Protein AF-A0A7C1XBI4-F1 (afdb_monomer_lite)

Secondary structure (DSSP, 8-state):
--SS---HHHHHHHHHHHHHH-TT-----TTHHHHHHHHHHHHHHHT---HHHHHHHHHHHHT-

Sequence (64 aa):
LVGHEVERERLIEGMVEAIQGDLNHQCMGRSAPARLARALAFADEAGLEVAKLREIQQAQEENA

Foldseek 3Di:
DDDDDDDPVVVVVVVVVVCVVCVPDDPCDPCNLVVLVVVVVVCVVVVHDDPPSVVVNVVVVVVD

Structure (mmCIF, N/CA/C/O backbone):
data_AF-A0A7C1XBI4-F1
#
_entry.id   AF-A0A7C1XBI4-F1
#
loop_
_atom_site.group_PDB
_atom_site.id
_atom_site.type_symbol
_atom_site.label_atom_id
_atom_site.label_alt_id
_atom_site.label_comp_id
_atom_site.label_asym_id
_atom_site.label_entity_id
_atom_site.label_seq_id
_atom_site.pdbx_PDB_ins_code
_atom_site.Cartn_x
_atom_site.Cartn_y
_atom_site.Cartn_z
_atom_site.occupancy
_atom_site.B_iso_or_equiv
_atom_site.auth_seq_id
_atom_site.auth_comp_id
_atom_site.auth_asym_id
_atom_site.auth_atom_id
_atom_site.pdbx_PDB_model_num
ATOM 1 N N . LEU A 1 1 ? -1.810 0.652 -23.764 1.00 58.06 1 LEU A N 1
ATOM 2 C CA . LEU A 1 1 ? -0.406 1.079 -23.555 1.00 58.06 1 LEU A CA 1
ATOM 3 C C . LEU A 1 1 ? 0.592 -0.091 -23.595 1.00 58.06 1 LEU A C 1
ATOM 5 O O . LEU A 1 1 ? 1.779 0.149 -23.479 1.00 58.06 1 LEU A O 1
ATOM 9 N N . VAL A 1 2 ? 0.155 -1.335 -23.820 1.00 72.12 2 VAL A N 1
ATOM 10 C CA . VAL A 1 2 ? 1.041 -2.485 -24.084 1.00 72.12 2 VAL A CA 1
ATOM 11 C C . VAL A 1 2 ? 0.617 -3.155 -25.391 1.00 72.12 2 VAL A C 1
ATOM 13 O O . VAL A 1 2 ? -0.568 -3.101 -25.725 1.00 72.12 2 VAL A O 1
ATOM 16 N N . GLY A 1 3 ? 1.579 -3.709 -26.138 1.00 82.31 3 GLY A N 1
ATOM 17 C CA . GLY A 1 3 ? 1.350 -4.355 -27.443 1.00 82.31 3 GLY A CA 1
ATOM 18 C C . GLY A 1 3 ? 2.441 -4.142 -28.505 1.00 82.31 3 GLY A C 1
ATOM 19 O O . GLY A 1 3 ? 2.254 -4.559 -29.641 1.00 82.31 3 GLY A O 1
ATOM 20 N N . HIS A 1 4 ? 3.551 -3.486 -28.168 1.00 85.38 4 HIS A N 1
ATOM 21 C CA . HIS A 1 4 ? 4.709 -3.286 -29.044 1.00 85.38 4 HIS A CA 1
ATOM 22 C C . HIS A 1 4 ? 5.997 -3.462 -28.232 1.00 85.38 4 HIS A C 1
ATOM 24 O O . HIS A 1 4 ? 5.965 -3.341 -27.004 1.00 85.38 4 HIS A O 1
ATOM 30 N N . GLU A 1 5 ? 7.103 -3.777 -28.910 1.00 90.00 5 GLU A N 1
ATOM 31 C CA . GLU A 1 5 ? 8.414 -3.868 -28.267 1.00 90.00 5 GLU A CA 1
ATOM 32 C C . GLU A 1 5 ? 8.847 -2.511 -27.715 1.00 90.00 5 GLU A C 1
ATOM 34 O O . GLU A 1 5 ? 8.606 -1.459 -28.310 1.00 90.00 5 GLU A O 1
ATOM 39 N N . VAL A 1 6 ? 9.491 -2.566 -26.554 1.00 89.75 6 VAL A N 1
ATOM 40 C CA . VAL A 1 6 ? 10.092 -1.413 -25.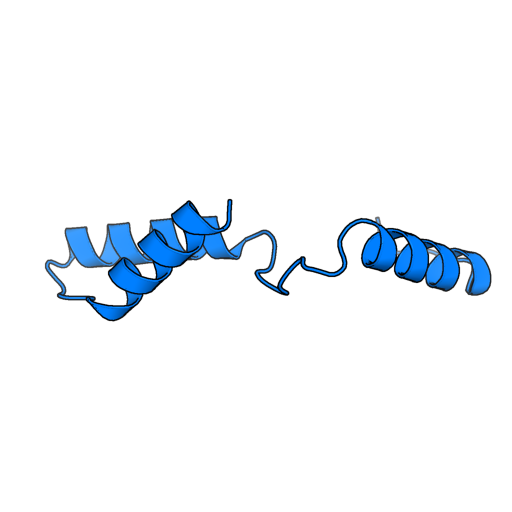895 1.00 89.75 6 VAL A CA 1
ATOM 41 C C . VAL A 1 6 ? 11.598 -1.543 -26.063 1.00 89.75 6 VAL A C 1
ATOM 43 O O . VAL A 1 6 ? 12.150 -2.625 -25.865 1.00 89.75 6 VAL A O 1
ATOM 46 N N . GLU A 1 7 ? 12.246 -0.445 -26.434 1.00 93.62 7 GLU A N 1
ATOM 47 C CA .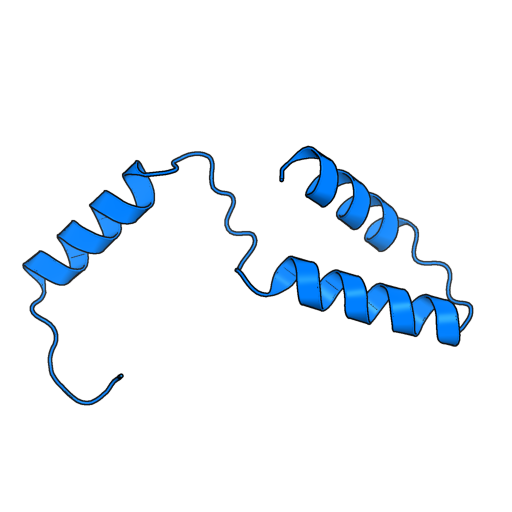 GLU A 1 7 ? 13.702 -0.359 -26.527 1.00 93.62 7 GLU A CA 1
ATOM 48 C C . GLU A 1 7 ? 14.300 -0.640 -25.135 1.00 93.62 7 GLU A C 1
ATOM 50 O O . GLU A 1 7 ? 13.869 -0.053 -24.135 1.00 93.62 7 GLU A O 1
ATOM 55 N N . ARG A 1 8 ? 15.194 -1.630 -25.055 1.00 93.38 8 ARG A N 1
ATOM 56 C CA . ARG A 1 8 ? 15.622 -2.236 -23.792 1.00 93.38 8 ARG A CA 1
ATOM 57 C C . ARG A 1 8 ? 16.465 -1.265 -22.987 1.00 93.38 8 ARG A C 1
ATOM 59 O O . ARG A 1 8 ? 16.248 -1.146 -21.783 1.00 93.38 8 ARG A O 1
ATOM 66 N N . GLU A 1 9 ? 17.418 -0.611 -23.626 1.00 96.50 9 GLU A N 1
ATOM 67 C CA . GLU A 1 9 ? 18.352 0.295 -22.981 1.00 96.50 9 GLU A CA 1
ATOM 68 C C . GLU A 1 9 ? 17.587 1.473 -22.367 1.00 96.50 9 GLU A C 1
ATOM 70 O O . GLU A 1 9 ? 17.649 1.684 -21.154 1.0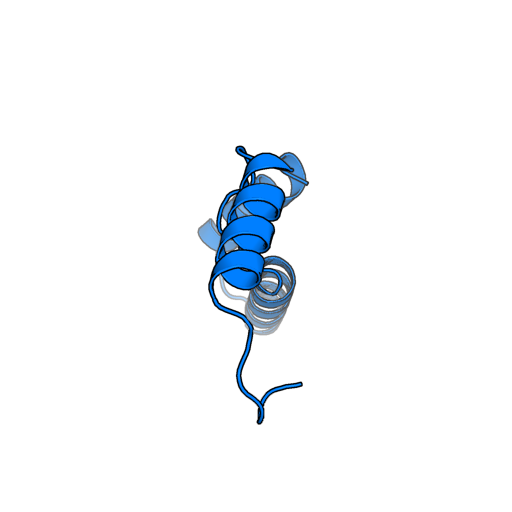0 96.50 9 GLU A O 1
ATOM 75 N N . ARG A 1 10 ? 16.733 2.136 -23.150 1.00 94.31 10 ARG A N 1
ATOM 76 C CA . ARG A 1 10 ? 15.884 3.237 -22.681 1.00 94.31 10 ARG A CA 1
ATOM 77 C C . ARG A 1 10 ? 14.904 2.820 -21.589 1.00 94.31 10 ARG A C 1
ATOM 79 O O . ARG A 1 10 ? 14.608 3.620 -20.701 1.00 94.31 10 ARG A O 1
ATOM 86 N N . LEU A 1 11 ? 14.376 1.594 -21.639 1.00 93.94 11 LEU A N 1
ATOM 87 C CA . LEU A 1 11 ? 13.521 1.072 -20.571 1.00 93.94 11 LEU A CA 1
ATOM 88 C C . LEU A 1 11 ? 14.285 1.023 -19.243 1.00 93.94 11 LEU A C 1
ATOM 90 O O . LEU A 1 11 ? 13.777 1.494 -18.228 1.00 93.94 11 LEU A O 1
ATOM 94 N N . ILE A 1 12 ? 15.493 0.459 -19.253 1.00 96.62 12 ILE A N 1
ATOM 95 C CA . ILE A 1 12 ? 16.310 0.318 -18.046 1.00 96.62 12 ILE A CA 1
ATOM 96 C C . ILE A 1 12 ? 16.775 1.683 -17.535 1.00 96.62 12 ILE A C 1
ATOM 98 O O . ILE A 1 12 ? 16.680 1.938 -16.337 1.00 96.62 12 ILE A O 1
ATOM 102 N N . GLU A 1 13 ? 17.211 2.579 -18.418 1.00 97.38 13 GLU A N 1
ATOM 103 C CA . GLU A 1 13 ? 17.610 3.940 -18.043 1.00 97.38 13 GLU A CA 1
ATOM 104 C C . GLU A 1 13 ? 16.462 4.707 -17.381 1.00 97.38 13 GLU A C 1
ATOM 106 O O . GLU A 1 13 ? 16.642 5.264 -16.299 1.00 97.38 13 GLU A O 1
ATOM 111 N N . GLY A 1 14 ? 15.259 4.650 -17.959 1.00 94.62 14 GLY A N 1
ATOM 112 C CA . GLY A 1 14 ? 14.079 5.285 -17.370 1.00 94.62 14 GLY A CA 1
ATOM 113 C C . GLY A 1 14 ? 13.690 4.690 -16.012 1.00 94.62 14 GLY A C 1
ATOM 114 O O . GLY A 1 14 ? 13.215 5.407 -15.132 1.00 94.62 14 GLY A O 1
ATOM 115 N N . MET A 1 15 ? 13.919 3.389 -15.796 1.00 93.31 15 MET A N 1
ATOM 116 C CA . MET A 1 15 ? 13.726 2.772 -14.479 1.00 93.31 15 MET A CA 1
ATOM 117 C C . MET A 1 15 ? 14.742 3.286 -13.453 1.00 93.31 15 MET A C 1
ATOM 119 O O . MET A 1 15 ? 14.362 3.566 -12.317 1.00 93.31 15 MET A O 1
ATOM 123 N N . VAL A 1 16 ? 16.016 3.421 -13.835 1.00 95.69 16 VAL A N 1
ATOM 124 C CA . VAL A 1 16 ? 17.064 3.967 -12.958 1.00 95.69 16 VAL A CA 1
ATOM 125 C C . VAL A 1 16 ? 16.766 5.421 -12.600 1.00 95.69 16 VAL A C 1
ATOM 127 O O . VAL A 1 16 ? 16.825 5.766 -11.422 1.00 95.69 16 VAL A O 1
ATOM 130 N N . GLU A 1 17 ? 16.392 6.246 -13.581 1.00 95.81 17 GLU A N 1
ATOM 131 C CA . GLU A 1 17 ? 16.001 7.645 -13.372 1.00 95.81 17 GLU A CA 1
ATOM 132 C C . GLU A 1 17 ? 14.841 7.754 -12.373 1.00 95.81 17 GLU A C 1
ATOM 134 O O . GLU A 1 17 ? 14.921 8.510 -11.405 1.00 95.81 17 GLU A O 1
ATOM 139 N N . ALA A 1 18 ? 13.791 6.945 -12.550 1.00 89.62 18 ALA A N 1
ATOM 140 C CA . ALA A 1 18 ? 12.636 6.942 -11.655 1.00 89.62 18 ALA A CA 1
ATOM 141 C C . ALA A 1 18 ? 13.003 6.560 -10.211 1.00 89.62 18 ALA A C 1
ATOM 143 O O . ALA A 1 18 ? 12.498 7.170 -9.272 1.00 89.62 18 ALA A O 1
ATOM 144 N N . ILE A 1 19 ? 13.892 5.577 -10.025 1.00 89.19 19 ILE A N 1
ATOM 145 C CA . ILE A 1 19 ? 14.375 5.169 -8.697 1.00 89.19 19 ILE A CA 1
ATOM 146 C C . ILE A 1 19 ? 15.217 6.283 -8.065 1.00 89.19 19 ILE A C 1
ATOM 148 O O . ILE A 1 19 ? 15.048 6.598 -6.891 1.00 89.19 19 ILE A O 1
ATOM 152 N N . GLN A 1 20 ? 16.117 6.896 -8.836 1.00 94.12 20 GLN A N 1
ATOM 153 C CA . GLN A 1 20 ? 16.966 7.985 -8.349 1.00 94.12 20 GLN A CA 1
ATOM 154 C C . GLN A 1 20 ? 16.173 9.253 -8.012 1.00 94.12 20 GLN A C 1
ATOM 156 O O . GLN A 1 20 ? 16.621 10.031 -7.171 1.00 94.12 20 GLN A O 1
ATOM 161 N N . GLY A 1 21 ? 15.004 9.447 -8.628 1.00 89.75 21 GLY A N 1
ATOM 162 C CA . GLY A 1 21 ? 14.101 10.556 -8.329 1.00 89.75 21 GLY A CA 1
ATOM 163 C C . GLY A 1 21 ? 13.567 10.555 -6.892 1.00 89.75 21 GLY A C 1
ATOM 164 O O . GLY A 1 21 ? 13.332 11.629 -6.346 1.00 89.75 21 GLY A O 1
ATOM 165 N N . ASP A 1 22 ? 13.417 9.382 -6.266 1.00 88.06 22 ASP A N 1
ATOM 166 C CA . ASP A 1 22 ? 13.050 9.250 -4.851 1.00 88.06 22 ASP A CA 1
ATOM 167 C C . ASP A 1 22 ? 13.531 7.904 -4.277 1.00 88.06 22 ASP A C 1
ATOM 169 O O . ASP A 1 22 ? 12.820 6.898 -4.273 1.00 88.06 22 ASP A O 1
ATOM 173 N N . LEU A 1 23 ? 14.761 7.890 -3.754 1.00 86.56 23 LEU A N 1
ATOM 174 C CA . LEU A 1 23 ? 15.363 6.697 -3.140 1.00 86.56 23 LEU A CA 1
ATOM 175 C C . LEU A 1 23 ? 14.693 6.284 -1.823 1.00 86.56 23 LEU A C 1
ATOM 177 O O . LEU A 1 23 ? 14.876 5.153 -1.373 1.00 86.56 23 LEU A O 1
ATOM 181 N N . ASN A 1 24 ? 13.950 7.199 -1.200 1.00 83.81 24 ASN A N 1
ATOM 182 C CA . ASN A 1 24 ? 13.230 6.937 0.040 1.00 83.81 24 ASN A CA 1
ATOM 183 C C . ASN A 1 24 ? 11.784 6.513 -0.223 1.00 83.81 24 ASN A C 1
ATOM 185 O O . ASN A 1 24 ? 11.084 6.160 0.731 1.00 83.81 24 ASN A O 1
ATOM 189 N N . HIS A 1 25 ? 11.349 6.502 -1.491 1.00 77.38 25 HIS A N 1
ATOM 190 C CA . HIS A 1 25 ? 10.033 6.029 -1.870 1.00 77.38 25 HIS A CA 1
ATOM 191 C C . HIS A 1 25 ? 9.884 4.570 -1.459 1.00 77.38 25 HIS A C 1
ATOM 193 O O . HIS A 1 25 ? 10.386 3.646 -2.105 1.00 77.38 25 HIS A O 1
ATOM 199 N N . GLN A 1 26 ? 9.170 4.338 -0.366 1.00 70.06 26 GLN A N 1
ATOM 200 C CA . GLN A 1 26 ? 8.814 2.983 0.011 1.00 70.06 26 GLN A CA 1
ATOM 201 C C . GLN A 1 26 ? 7.911 2.407 -1.085 1.00 70.06 26 GLN A C 1
ATOM 203 O O . GLN A 1 26 ? 7.127 3.131 -1.700 1.00 70.06 26 GLN A O 1
ATOM 208 N N . CYS A 1 27 ? 7.984 1.095 -1.328 1.00 68.44 27 CYS A N 1
ATOM 209 C CA . CYS A 1 27 ? 7.095 0.382 -2.253 1.00 68.44 27 CYS A CA 1
ATOM 210 C C . CYS A 1 27 ? 5.650 0.332 -1.718 1.00 68.44 27 CYS A C 1
ATOM 212 O O . CYS A 1 27 ? 5.075 -0.737 -1.526 1.00 68.44 27 CYS A O 1
ATOM 214 N N . MET A 1 28 ? 5.049 1.492 -1.463 1.00 71.19 28 MET A N 1
ATOM 215 C CA . MET A 1 28 ? 3.717 1.634 -0.900 1.00 71.19 28 MET A CA 1
ATOM 216 C C . MET A 1 28 ? 2.654 1.245 -1.923 1.00 71.19 28 MET A C 1
ATOM 218 O O . MET A 1 28 ? 1.579 0.799 -1.550 1.00 71.19 28 MET A O 1
ATOM 222 N N . GLY A 1 29 ? 2.969 1.308 -3.220 1.00 79.38 29 GLY A N 1
ATOM 223 C CA . GLY A 1 29 ? 2.040 1.010 -4.302 1.00 79.38 29 GLY A CA 1
ATOM 224 C C . GLY A 1 29 ? 0.948 2.074 -4.385 1.00 79.38 29 GLY A C 1
ATOM 225 O O . GLY A 1 29 ? 0.203 2.299 -3.437 1.00 79.38 29 GLY A O 1
ATOM 226 N N . ARG A 1 30 ? 0.787 2.698 -5.557 1.00 81.88 30 ARG A N 1
ATOM 227 C CA . ARG A 1 30 ? -0.110 3.859 -5.752 1.00 81.88 30 ARG A CA 1
ATOM 228 C C . ARG A 1 30 ? -1.524 3.696 -5.172 1.00 81.88 30 ARG A C 1
ATOM 230 O O . ARG A 1 30 ? -2.171 4.664 -4.807 1.00 81.88 30 ARG A O 1
ATOM 237 N N . SER A 1 31 ? -2.036 2.464 -5.143 1.00 89.25 31 SER A N 1
ATOM 238 C CA . SER A 1 31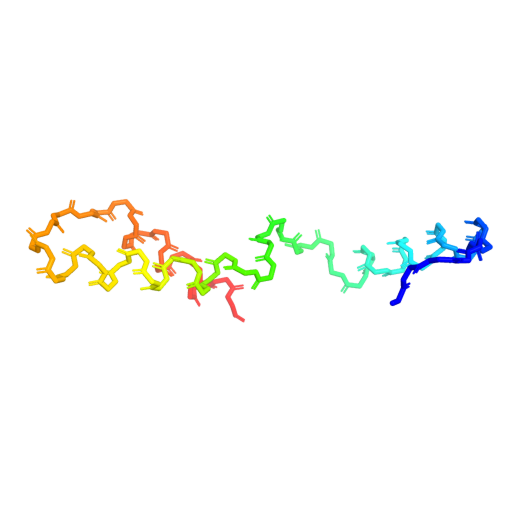 ? -3.392 2.153 -4.695 1.00 89.25 31 SER A CA 1
ATOM 239 C C . SER A 1 31 ? -3.501 1.804 -3.210 1.00 89.25 31 SER A C 1
ATOM 241 O O . SER A 1 31 ? -4.614 1.566 -2.752 1.00 89.25 31 SER A O 1
ATOM 243 N N . ALA A 1 32 ? -2.402 1.676 -2.459 1.00 89.56 32 ALA A N 1
ATOM 244 C CA . ALA A 1 32 ? -2.479 1.280 -1.054 1.00 89.56 32 ALA A CA 1
ATOM 245 C C . ALA A 1 32 ? -3.254 2.270 -0.176 1.00 89.56 32 ALA A C 1
ATOM 247 O O . ALA A 1 32 ? -4.156 1.778 0.501 1.00 89.56 32 ALA A O 1
ATOM 248 N N . PRO A 1 33 ? -3.050 3.604 -0.258 1.00 89.38 33 PRO A N 1
ATOM 249 C CA . PRO A 1 33 ? -3.834 4.547 0.544 1.00 89.38 33 PRO A CA 1
ATOM 250 C C . PRO A 1 33 ? -5.341 4.411 0.281 1.00 89.38 33 PRO A C 1
ATOM 252 O O . PRO A 1 33 ? -6.147 4.266 1.196 1.00 89.38 33 PRO A O 1
ATOM 255 N N . ALA A 1 34 ? -5.729 4.316 -0.996 1.00 92.31 34 ALA A N 1
ATOM 256 C CA . ALA A 1 34 ? -7.126 4.128 -1.388 1.00 92.31 34 ALA A CA 1
ATOM 257 C C . ALA A 1 34 ? -7.700 2.755 -0.980 1.00 92.31 34 ALA A C 1
ATOM 259 O O . ALA A 1 34 ? -8.904 2.618 -0.762 1.00 92.31 34 ALA A O 1
ATOM 260 N N . ARG A 1 35 ? -6.875 1.703 -0.896 1.00 95.12 35 ARG A N 1
ATOM 261 C CA . ARG A 1 35 ? -7.307 0.394 -0.373 1.00 95.12 35 ARG A CA 1
ATOM 262 C C . ARG A 1 35 ? -7.505 0.440 1.137 1.00 95.12 35 ARG A C 1
ATOM 264 O O . ARG A 1 35 ? -8.502 -0.101 1.603 1.00 95.12 35 ARG A O 1
ATOM 271 N N . LEU A 1 36 ? -6.598 1.092 1.861 1.00 95.25 36 LEU A N 1
ATOM 272 C CA . LEU A 1 36 ? -6.683 1.242 3.308 1.00 95.25 36 LEU A CA 1
ATOM 273 C C . LEU A 1 36 ? -7.931 2.032 3.709 1.00 95.25 36 LEU A C 1
ATOM 275 O O . LEU A 1 36 ? -8.713 1.547 4.520 1.00 95.25 36 LEU A O 1
ATOM 279 N N . ALA A 1 37 ? -8.184 3.173 3.060 1.00 95.88 37 ALA A N 1
ATOM 280 C CA . ALA A 1 37 ? -9.376 3.984 3.307 1.00 95.88 37 ALA A CA 1
ATOM 281 C C . ALA A 1 37 ? -10.680 3.188 3.119 1.00 95.88 37 ALA A C 1
ATOM 283 O O . ALA A 1 37 ? -11.581 3.255 3.952 1.00 95.88 37 ALA A O 1
ATOM 284 N N . ARG A 1 38 ? -10.767 2.373 2.057 1.00 97.81 38 ARG A N 1
ATOM 285 C CA . ARG A 1 38 ? -11.936 1.507 1.826 1.00 97.81 38 ARG A CA 1
ATOM 286 C C . ARG A 1 38 ? -12.088 0.421 2.889 1.00 97.81 38 ARG A C 1
ATOM 288 O O . ARG A 1 38 ? -13.202 0.154 3.316 1.00 97.81 38 ARG A O 1
ATOM 295 N N . ALA A 1 39 ? -10.991 -0.211 3.304 1.00 97.88 39 ALA A N 1
ATOM 296 C CA . ALA A 1 39 ? -11.034 -1.243 4.337 1.00 97.88 39 ALA A CA 1
ATOM 297 C C . ALA A 1 39 ? -11.507 -0.680 5.686 1.00 97.88 39 ALA A C 1
ATOM 299 O O . ALA A 1 39 ? -12.301 -1.323 6.366 1.00 97.88 39 ALA A O 1
ATOM 300 N N . LEU A 1 40 ? -11.063 0.530 6.039 1.00 98.31 40 LEU A N 1
ATOM 301 C CA . LEU A 1 40 ? -11.502 1.225 7.249 1.00 98.31 40 LEU A CA 1
ATOM 302 C C . LEU A 1 40 ? -12.990 1.585 7.195 1.00 98.31 40 LEU A C 1
ATOM 304 O O . LEU A 1 40 ? -13.693 1.322 8.162 1.00 98.31 40 LEU A O 1
ATOM 308 N N . ALA A 1 41 ? -13.486 2.085 6.058 1.00 98.38 41 ALA A N 1
ATOM 309 C CA . ALA A 1 41 ? -14.913 2.369 5.885 1.00 98.38 41 ALA A CA 1
ATOM 310 C C . ALA A 1 41 ? -15.783 1.118 6.107 1.00 98.38 41 ALA A C 1
ATOM 312 O O . ALA A 1 41 ? -16.765 1.170 6.841 1.00 98.38 41 ALA A O 1
ATOM 313 N N . PHE A 1 42 ? -15.385 -0.032 5.551 1.00 98.56 42 PHE A N 1
ATOM 314 C CA . PHE A 1 42 ? -16.097 -1.289 5.798 1.00 98.56 42 PHE A CA 1
ATOM 315 C C . PHE A 1 42 ? -16.004 -1.756 7.253 1.00 98.56 42 PHE A C 1
ATOM 317 O O . PHE A 1 42 ? -16.969 -2.314 7.771 1.00 98.56 42 PHE A O 1
ATOM 324 N N . ALA A 1 43 ? -14.864 -1.550 7.919 1.00 98.31 43 ALA A N 1
ATOM 325 C CA . ALA A 1 43 ? -14.725 -1.876 9.335 1.00 98.31 43 ALA A CA 1
ATOM 326 C C . ALA A 1 43 ? -15.663 -1.022 10.200 1.00 98.31 43 ALA A C 1
ATOM 328 O O . ALA A 1 43 ? -16.311 -1.561 11.093 1.00 98.31 43 ALA A O 1
ATOM 329 N N . ASP A 1 44 ? -15.798 0.268 9.885 1.00 98.19 44 ASP A N 1
ATOM 330 C CA . ASP A 1 44 ? -16.710 1.182 10.576 1.00 98.19 44 ASP A CA 1
ATOM 331 C C . ASP A 1 44 ? -18.178 0.790 10.368 1.00 98.19 44 ASP A C 1
ATOM 333 O O . ASP A 1 44 ? -18.933 0.698 11.334 1.00 98.19 44 ASP A O 1
ATOM 337 N N . GLU A 1 45 ? -18.573 0.479 9.130 1.00 98.62 45 GLU A N 1
ATOM 338 C CA . GLU A 1 45 ? -19.925 -0.006 8.812 1.00 98.62 45 GLU A CA 1
ATOM 339 C C . GLU A 1 45 ? -20.262 -1.319 9.535 1.00 98.62 45 GLU A C 1
ATOM 341 O O . GLU A 1 45 ? -21.397 -1.526 9.967 1.00 98.62 45 GLU A O 1
ATOM 346 N N . ALA A 1 46 ? -19.275 -2.204 9.685 1.00 98.25 46 ALA A N 1
ATOM 347 C CA . ALA A 1 46 ? -19.431 -3.490 10.355 1.00 98.25 46 ALA A CA 1
ATOM 348 C C . ALA A 1 46 ? -19.246 -3.422 11.885 1.00 98.25 46 ALA A C 1
ATOM 350 O O . ALA A 1 46 ? -19.442 -4.434 12.560 1.00 98.25 46 ALA A O 1
ATOM 351 N N . GLY A 1 47 ? -18.854 -2.267 12.439 1.00 98.00 47 GLY A N 1
ATOM 352 C CA . GLY A 1 47 ? -18.537 -2.110 13.861 1.00 98.00 47 GLY A CA 1
ATOM 353 C C . GLY A 1 47 ? -17.332 -2.943 14.322 1.00 98.00 47 GLY A C 1
ATOM 354 O O . GLY A 1 47 ? -17.304 -3.402 15.465 1.00 98.00 47 GLY A O 1
ATOM 355 N N . LEU A 1 48 ? -16.362 -3.186 13.435 1.00 98.31 48 LEU A N 1
ATOM 356 C CA . LEU A 1 48 ? -15.172 -3.991 13.710 1.00 98.31 48 LEU A CA 1
ATOM 357 C C . LEU A 1 48 ? -14.033 -3.139 14.273 1.00 98.31 48 LEU A C 1
ATOM 359 O O . LEU A 1 48 ? -13.663 -2.107 13.717 1.00 98.31 48 LEU A O 1
ATOM 363 N N . GLU A 1 49 ? -13.416 -3.631 15.345 1.00 97.69 49 GLU A N 1
ATOM 364 C CA . GLU A 1 49 ? -12.168 -3.078 15.866 1.00 97.69 49 GLU A CA 1
ATOM 365 C C . GLU A 1 49 ? -11.009 -3.500 14.946 1.00 97.69 49 GLU A C 1
ATOM 367 O O . GLU A 1 49 ? -10.833 -4.684 14.647 1.00 97.69 49 GLU A O 1
ATOM 372 N N . VAL A 1 50 ? -10.252 -2.517 14.452 1.00 97.81 50 VAL A N 1
ATOM 373 C CA . VAL A 1 50 ? -9.159 -2.710 13.488 1.00 97.81 50 VAL A CA 1
ATOM 374 C C . VAL A 1 50 ? -7.943 -1.846 13.838 1.00 97.81 50 VAL A C 1
ATOM 376 O O . VAL A 1 50 ? -7.407 -1.139 12.980 1.00 97.81 50 VAL A O 1
ATOM 379 N N . ALA A 1 51 ? -7.480 -1.913 15.091 1.00 97.75 51 ALA A N 1
ATOM 380 C CA . ALA A 1 51 ? -6.395 -1.086 15.632 1.00 97.75 51 ALA A CA 1
ATOM 381 C C . ALA A 1 51 ? -5.193 -0.987 14.688 1.00 97.75 51 ALA A C 1
ATOM 383 O O . ALA A 1 51 ? -4.705 0.102 14.390 1.00 97.75 51 ALA A O 1
ATOM 384 N N . LYS A 1 52 ? -4.767 -2.120 14.113 1.00 97.81 52 LYS A N 1
ATOM 385 C CA . LYS A 1 52 ? -3.592 -2.124 13.243 1.00 97.81 52 LYS A CA 1
ATOM 386 C C . LYS A 1 52 ? -3.792 -1.352 11.938 1.00 97.81 52 LYS A C 1
ATOM 388 O O . LYS A 1 52 ? -2.849 -0.738 11.450 1.00 97.81 52 LYS A O 1
ATOM 393 N N . LEU A 1 53 ? -4.997 -1.358 11.366 1.00 96.69 53 LEU A N 1
ATOM 394 C CA . LEU A 1 53 ? -5.286 -0.588 10.151 1.00 96.69 53 LEU A CA 1
ATOM 395 C C . LEU A 1 53 ? -5.287 0.918 10.435 1.00 96.69 53 LEU A C 1
ATOM 397 O O . LEU A 1 53 ? -4.821 1.689 9.600 1.00 96.69 53 LEU A O 1
ATOM 401 N N . ARG A 1 54 ? -5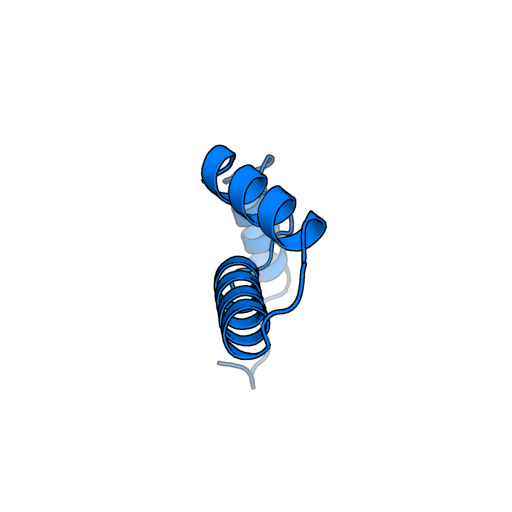.752 1.324 11.621 1.00 96.88 54 ARG A N 1
ATOM 402 C CA . ARG A 1 54 ? -5.712 2.718 12.091 1.00 96.88 54 ARG A CA 1
ATOM 403 C C . ARG A 1 54 ? -4.275 3.191 12.318 1.00 96.88 54 ARG A C 1
ATOM 405 O O . ARG A 1 54 ? -3.915 4.268 11.861 1.00 96.88 54 ARG A O 1
ATOM 412 N N . GLU A 1 55 ? -3.434 2.357 12.933 1.00 96.88 55 GLU A N 1
ATOM 413 C CA . GLU A 1 55 ? -1.997 2.640 13.077 1.00 96.88 55 GLU A CA 1
ATOM 414 C C . GLU A 1 55 ? -1.314 2.821 11.717 1.00 96.88 55 GLU A C 1
ATOM 416 O O . GLU A 1 55 ? -0.528 3.745 11.530 1.00 96.88 55 GLU A O 1
ATOM 421 N N . ILE A 1 56 ? -1.617 1.945 10.752 1.00 93.62 56 ILE A N 1
ATOM 422 C CA . ILE A 1 56 ? -1.059 2.055 9.402 1.00 93.62 56 ILE A CA 1
ATOM 423 C C . ILE A 1 56 ? -1.530 3.355 8.742 1.00 93.62 56 ILE A C 1
ATOM 425 O O . ILE A 1 56 ? -0.717 4.019 8.112 1.00 93.62 56 ILE A O 1
ATOM 429 N N . GLN A 1 57 ? -2.803 3.738 8.898 1.00 93.56 57 GLN A N 1
ATOM 430 C CA . GLN A 1 57 ? -3.330 4.992 8.351 1.00 93.56 57 GLN A CA 1
ATOM 431 C C . GLN A 1 57 ? -2.537 6.192 8.870 1.00 93.56 57 GLN A C 1
ATOM 433 O O . GLN A 1 57 ? -2.069 6.996 8.070 1.00 93.56 57 GLN A O 1
ATOM 438 N N . GLN A 1 58 ? -2.328 6.262 10.183 1.00 92.50 58 GLN A N 1
ATOM 439 C CA . GLN A 1 58 ? -1.562 7.337 10.805 1.00 92.50 58 GLN A CA 1
ATOM 440 C C . GLN A 1 58 ? -0.110 7.365 10.302 1.00 92.50 58 GLN A C 1
ATOM 442 O O . GLN A 1 58 ? 0.389 8.412 9.899 1.00 92.50 58 GLN A O 1
ATOM 447 N N . ALA A 1 59 ? 0.541 6.202 10.213 1.00 88.44 59 ALA A N 1
ATOM 448 C CA . ALA A 1 59 ? 1.888 6.106 9.656 1.00 88.44 59 ALA A CA 1
ATOM 449 C C . ALA A 1 59 ? 1.952 6.516 8.171 1.00 88.44 59 ALA A C 1
ATOM 451 O O . ALA A 1 59 ? 2.988 6.987 7.713 1.00 88.44 59 ALA A O 1
ATOM 452 N N . GLN A 1 60 ? 0.881 6.335 7.388 1.00 82.69 60 GLN A N 1
ATOM 453 C CA . GLN A 1 60 ? 0.838 6.823 6.005 1.00 82.69 60 GLN A CA 1
ATOM 454 C C . GLN A 1 60 ? 0.673 8.346 5.931 1.00 82.69 60 GLN A C 1
ATOM 456 O O . GLN A 1 60 ? 1.256 8.952 5.040 1.00 82.69 60 GLN A O 1
ATOM 461 N N . GLU A 1 61 ? -0.085 8.955 6.846 1.00 80.00 61 GLU A N 1
ATOM 462 C CA . GLU A 1 61 ? -0.272 10.412 6.926 1.00 80.00 61 GLU A CA 1
ATOM 463 C C . GLU A 1 61 ? 1.018 11.140 7.345 1.00 80.00 61 GLU A C 1
ATOM 465 O O . GLU A 1 61 ? 1.283 12.236 6.867 1.00 80.00 61 GLU A O 1
ATOM 470 N N . GLU A 1 62 ? 1.852 10.517 8.181 1.00 76.06 62 GLU A N 1
ATOM 471 C CA . GLU A 1 62 ? 3.152 11.064 8.611 1.00 76.06 62 GLU A CA 1
ATOM 472 C C . GLU A 1 62 ? 4.241 11.003 7.523 1.00 76.06 62 GLU A C 1
ATOM 474 O O . GLU A 1 62 ? 5.212 11.755 7.578 1.00 76.06 62 GLU A O 1
ATOM 479 N N . ASN A 1 63 ? 4.093 10.100 6.549 1.00 67.75 63 ASN A N 1
ATOM 480 C CA . ASN A 1 63 ? 5.058 9.872 5.467 1.00 67.75 63 ASN A CA 1
ATOM 481 C C . ASN A 1 63 ? 4.634 10.499 4.120 1.00 67.75 63 ASN A C 1
ATOM 483 O O . ASN A 1 63 ? 5.333 10.297 3.124 1.00 67.75 63 ASN A O 1
ATOM 487 N N . ALA A 1 64 ? 3.484 11.182 4.071 1.00 61.47 64 ALA A N 1
ATOM 488 C CA . ALA A 1 64 ? 2.935 11.850 2.885 1.00 61.47 64 ALA A CA 1
ATOM 489 C C . ALA A 1 64 ? 3.333 13.332 2.833 1.00 61.47 64 ALA A C 1
ATOM 491 O O . ALA A 1 64 ? 3.556 13.823 1.702 1.0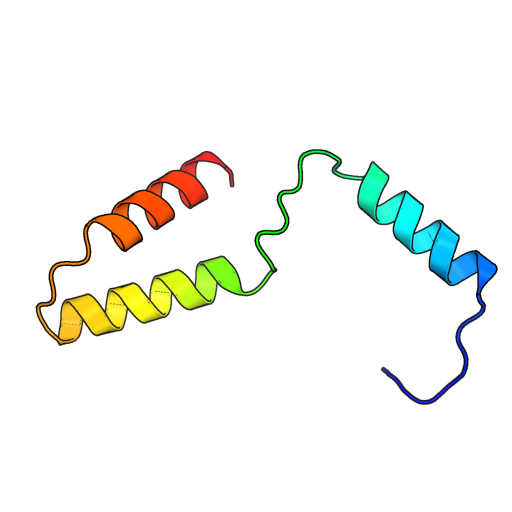0 61.47 64 ALA A O 1
#

Radius of gyration: 17.76 Å; chains: 1; bounding box: 38×16×45 Å

pLDDT: mean 89.64, std 9.88, range [58.06, 98.62]